Protein AF-J9EV82-F1 (afdb_monomer)

Nearest PDB structures (foldseek):
  8p2m-assembly1_A  TM=9.080E-01  e=3.639E-14  Caenorhabditis elegans
  8p2m-assembly1_I  TM=8.240E-01  e=5.825E-14  Caenorhabditis elegans
  7rtc-assembly1_A  TM=9.498E-01  e=2.303E-09  Drosophila melanogaster
  7m6k-assembly1_A  TM=9.530E-01  e=6.186E-09  Drosophila melanogaster
  7lcy-assembly3_C  TM=9.318E-01  e=4.677E-08  Drosophila melanogaster

Solvent-accessible surface area (backbone atoms only — not comparable to full-atom values): 9364 Å² total; per-residue (Å²): 120,78,61,63,71,64,48,51,58,38,46,66,45,91,50,65,69,54,19,50,54,27,38,52,50,52,28,56,42,38,61,33,81,90,36,24,68,29,36,66,72,67,55,55,64,72,55,37,57,63,52,56,74,74,52,54,40,69,53,56,33,72,80,37,79,88,36,67,78,52,78,57,71,74,58,54,57,69,42,52,63,28,57,72,35,89,44,64,57,22,18,27,53,35,22,31,49,49,18,24,42,29,44,38,24,49,78,65,74,50,55,64,56,40,62,76,71,48,45,56,63,56,31,45,55,37,25,48,40,90,51,63,67,24,12,49,27,17,36,52,18,29,53,56,66,70,45,87,64,57,81,62,72,72,87,55,65,94,74,57,49,71,66,46,52,56,54,58,75,75,108

Mean predicted aligned error: 5.38 Å

Radius of gyration: 16.67 Å; Cα contacts (8 Å, |Δi|>4): 219; chains: 1; bounding box: 42×42×44 Å

InterPro domains:
  IPR011989 Armadillo-like helical [G3DSA:1.25.10.10] (1-145)
  IPR016024 Armadillo-type fold [SSF48371] (7-158)
  IPR039184 Sterile alpha and TIR motif-containing protein 1 [PTHR22998] (2-171)

Sequence (171 aa):
LQVPDWLFLLASQPDDITRYYACLAICMLGSTKEMETAVNKSGTLALVEPFLLAHQAITFAGDHYKHSQGRPKEWLERLLPMLKSKCREARSIAAFHFTMEATIKKDQQKLEVFQEIGAIAALKEIASSPDEVAAKFASEALTVIGEEVPYKLTQQVPCWTIADVQYWVKK

Foldseek 3Di:
DADDPVLLVQCPDPDLVSVLVSLQVLLLQCQDPVRVVNSVVSCSLVSQVVSLVVDDLLCVLVVDVVNLVPDDLVVLLSLLSQCVGPRLSSVLSNLSSLLNRLNSCLVVVNLCSCVVSVVLVSLLVQLQDPSVRSVVSSQSNCVSSVHDRDDHADPPVVPDDPVSVVSVVVD

Structure (mmCIF, N/CA/C/O backbone):
data_AF-J9EV82-F1
#
_entry.id   AF-J9EV82-F1
#
loop_
_atom_site.group_PDB
_atom_site.id
_atom_site.type_symbol
_atom_site.label_atom_id
_atom_site.label_alt_id
_atom_site.label_comp_id
_atom_site.label_asym_id
_atom_site.label_entity_id
_atom_site.label_seq_id
_atom_site.pdbx_PDB_ins_code
_atom_site.Cartn_x
_atom_site.Cartn_y
_atom_site.Cartn_z
_atom_site.occupancy
_atom_site.B_iso_or_equiv
_atom_site.auth_seq_id
_atom_site.auth_comp_id
_atom_site.auth_asym_id
_atom_site.auth_atom_id
_atom_site.pdbx_PDB_model_num
ATOM 1 N N . LEU A 1 1 ? 25.453 -9.306 -0.625 1.00 52.50 1 LEU A N 1
ATOM 2 C CA . LEU A 1 1 ? 24.473 -9.588 -1.698 1.00 52.50 1 LEU A CA 1
ATOM 3 C C . LEU A 1 1 ? 24.281 -8.301 -2.488 1.00 52.50 1 LEU A C 1
ATOM 5 O O . LEU A 1 1 ? 24.168 -7.259 -1.858 1.00 52.50 1 LEU A O 1
ATOM 9 N N . GLN A 1 2 ? 24.350 -8.344 -3.818 1.00 61.12 2 GLN A N 1
ATOM 10 C CA . GLN A 1 2 ? 24.009 -7.209 -4.687 1.00 61.12 2 GLN A CA 1
ATOM 11 C C . GLN A 1 2 ? 22.551 -7.385 -5.117 1.00 61.12 2 GLN A C 1
ATOM 13 O O . GLN A 1 2 ? 22.120 -8.517 -5.344 1.00 61.12 2 GLN A O 1
ATOM 18 N N . VAL A 1 3 ? 21.783 -6.298 -5.197 1.00 65.62 3 VAL A N 1
ATOM 19 C CA . VAL A 1 3 ? 20.471 -6.376 -5.845 1.00 65.62 3 VAL A CA 1
ATOM 20 C C . VAL A 1 3 ? 20.702 -6.600 -7.327 1.00 65.62 3 VAL A C 1
ATOM 22 O O . VAL A 1 3 ? 21.495 -5.867 -7.909 1.00 65.62 3 VAL A O 1
ATOM 25 N N . PRO A 1 4 ? 20.058 -7.597 -7.941 1.00 73.38 4 PRO A N 1
ATOM 26 C CA . PRO A 1 4 ? 20.295 -7.859 -9.345 1.00 73.38 4 PRO A CA 1
ATOM 27 C C . PRO A 1 4 ? 19.944 -6.648 -10.219 1.00 73.38 4 PRO A C 1
ATOM 29 O O . PRO A 1 4 ? 18.821 -6.144 -10.154 1.00 73.38 4 PRO A O 1
ATOM 32 N N . ASP A 1 5 ? 20.872 -6.233 -11.083 1.00 76.12 5 ASP A N 1
ATOM 33 C CA . ASP A 1 5 ? 20.712 -5.069 -11.971 1.00 76.12 5 ASP A CA 1
ATOM 34 C C . ASP A 1 5 ? 19.485 -5.192 -12.900 1.00 76.12 5 ASP A C 1
ATOM 36 O O . ASP A 1 5 ? 18.922 -4.195 -13.355 1.00 76.12 5 ASP A O 1
ATOM 40 N N . TRP A 1 6 ? 18.998 -6.418 -13.133 1.00 78.62 6 TRP A N 1
ATOM 41 C CA . TRP A 1 6 ? 17.793 -6.661 -13.925 1.00 78.62 6 TRP A CA 1
ATOM 42 C C . TRP A 1 6 ? 16.525 -6.056 -13.309 1.00 78.62 6 TRP A C 1
ATOM 44 O O . TRP A 1 6 ? 15.624 -5.688 -14.059 1.00 78.62 6 TRP A O 1
ATOM 54 N N . LEU A 1 7 ? 16.438 -5.895 -11.982 1.00 77.25 7 LEU A N 1
ATOM 55 C CA . LEU A 1 7 ? 15.269 -5.264 -11.352 1.00 77.25 7 LEU A CA 1
ATOM 56 C C . LEU A 1 7 ? 15.146 -3.789 -11.737 1.00 77.25 7 LEU A C 1
ATOM 58 O O . LEU A 1 7 ? 14.039 -3.309 -11.974 1.00 77.25 7 LEU A O 1
ATOM 62 N N . PHE A 1 8 ? 16.276 -3.090 -11.860 1.00 78.38 8 PHE A N 1
ATOM 63 C CA . PHE A 1 8 ? 16.305 -1.710 -12.340 1.00 78.38 8 PHE A CA 1
ATOM 64 C C . PHE A 1 8 ? 15.821 -1.620 -13.794 1.00 78.38 8 PHE A C 1
ATOM 66 O O . PHE A 1 8 ? 14.982 -0.779 -14.127 1.00 78.38 8 PHE A O 1
ATOM 73 N N . LEU A 1 9 ? 16.309 -2.526 -14.651 1.00 81.50 9 LEU A N 1
ATOM 74 C CA . LEU A 1 9 ? 15.907 -2.600 -16.058 1.00 81.50 9 LEU A CA 1
ATOM 75 C C . LEU A 1 9 ? 14.407 -2.873 -16.213 1.00 81.50 9 LEU A C 1
ATOM 77 O O . LEU A 1 9 ? 13.767 -2.240 -17.052 1.00 81.50 9 LEU A O 1
ATOM 81 N N . LEU A 1 10 ? 13.837 -3.771 -15.401 1.00 82.44 10 LEU A N 1
ATOM 82 C CA . LEU A 1 10 ? 12.402 -4.068 -15.424 1.00 82.44 10 LEU A CA 1
ATOM 83 C C . LEU A 1 10 ? 11.549 -2.904 -14.907 1.00 82.44 10 LEU A C 1
ATOM 85 O O . LEU A 1 10 ? 10.528 -2.585 -15.510 1.00 82.44 10 LEU A O 1
ATOM 89 N N . ALA A 1 11 ? 11.977 -2.230 -13.836 1.00 79.62 11 ALA A N 1
ATOM 90 C CA . ALA A 1 11 ? 11.266 -1.070 -13.289 1.00 79.62 11 ALA A CA 1
ATOM 91 C C . ALA A 1 11 ? 11.252 0.144 -14.240 1.00 79.62 11 ALA A C 1
ATOM 93 O O . ALA A 1 11 ? 10.436 1.052 -14.075 1.00 79.62 11 ALA A O 1
ATOM 94 N N . SER A 1 12 ? 12.125 0.133 -15.251 1.00 79.94 12 SER A N 1
ATOM 95 C CA . SER A 1 12 ? 12.262 1.175 -16.273 1.00 79.94 12 SER A CA 1
ATOM 96 C C . SER A 1 12 ? 11.640 0.797 -17.628 1.00 79.94 12 SER A C 1
ATOM 98 O O . SER A 1 12 ? 11.790 1.543 -18.594 1.00 79.94 12 SER A O 1
ATOM 100 N N . GLN A 1 13 ? 10.965 -0.355 -17.735 1.00 86.06 13 GLN A N 1
ATOM 101 C CA . GLN A 1 13 ? 10.236 -0.740 -18.953 1.00 86.06 13 GLN A CA 1
ATOM 102 C C . GLN A 1 13 ? 9.013 0.159 -19.178 1.00 86.06 13 GLN A C 1
ATOM 104 O O . GLN A 1 13 ? 8.509 0.722 -18.216 1.00 86.06 13 GLN A O 1
ATOM 109 N N . PRO A 1 14 ? 8.497 0.286 -20.414 1.00 84.12 14 PRO A N 1
ATOM 110 C CA . PRO A 1 14 ? 7.293 1.076 -20.686 1.00 84.12 14 PRO A CA 1
ATOM 111 C C . PRO A 1 14 ? 5.990 0.397 -20.228 1.00 84.12 14 PRO A C 1
ATOM 113 O O . PRO A 1 14 ? 4.973 1.066 -20.106 1.00 84.12 14 PRO A O 1
ATOM 116 N N . ASP A 1 15 ? 6.002 -0.920 -20.002 1.00 89.31 15 ASP A N 1
ATOM 117 C CA . ASP A 1 15 ? 4.825 -1.692 -19.589 1.00 89.31 15 ASP A CA 1
ATOM 118 C C . ASP A 1 15 ? 4.560 -1.555 -18.082 1.00 89.31 15 ASP A C 1
ATOM 120 O O . ASP A 1 15 ? 5.364 -2.000 -17.257 1.00 89.31 15 ASP A O 1
ATOM 124 N N . ASP A 1 16 ? 3.416 -0.980 -17.711 1.00 90.56 16 ASP A N 1
ATOM 125 C CA . ASP A 1 16 ? 3.106 -0.660 -16.313 1.00 90.56 16 ASP A CA 1
ATOM 126 C C . ASP A 1 16 ? 2.941 -1.891 -15.419 1.00 90.56 16 ASP A C 1
ATOM 128 O O . ASP A 1 16 ? 3.304 -1.841 -14.244 1.00 90.56 16 ASP A O 1
ATOM 132 N N . ILE A 1 17 ? 2.506 -3.031 -15.963 1.00 89.19 17 ILE A N 1
ATOM 133 C CA . ILE A 1 17 ? 2.447 -4.290 -15.209 1.00 89.19 17 ILE A CA 1
ATOM 134 C C . ILE A 1 17 ? 3.844 -4.783 -14.840 1.00 89.19 17 ILE A C 1
ATOM 136 O O . ILE A 1 17 ? 4.093 -5.179 -13.698 1.00 89.19 17 ILE A O 1
ATOM 140 N N . THR A 1 18 ? 4.775 -4.743 -15.788 1.00 90.44 18 THR A N 1
ATOM 141 C CA . THR A 1 18 ? 6.171 -5.113 -15.554 1.00 90.44 18 THR A CA 1
ATOM 142 C C . THR A 1 18 ? 6.803 -4.191 -14.518 1.00 90.44 18 THR A C 1
ATOM 144 O O . THR A 1 18 ? 7.413 -4.673 -13.561 1.00 90.44 18 THR A O 1
ATOM 147 N N . ARG A 1 19 ? 6.596 -2.875 -14.650 1.00 92.81 19 ARG A N 1
ATOM 148 C CA . ARG A 1 19 ? 7.093 -1.883 -13.686 1.00 92.81 19 ARG A CA 1
ATOM 149 C C . ARG A 1 19 ? 6.508 -2.102 -12.299 1.00 92.81 19 ARG A C 1
ATOM 151 O O . ARG A 1 19 ? 7.250 -2.082 -11.320 1.00 92.81 19 ARG A O 1
ATOM 158 N N . TYR A 1 20 ? 5.206 -2.361 -12.218 1.00 93.75 20 TYR A N 1
ATOM 159 C CA . TYR A 1 20 ? 4.505 -2.645 -10.974 1.00 93.75 20 TYR A CA 1
ATOM 160 C C . TYR A 1 20 ? 5.121 -3.840 -10.240 1.00 93.75 20 TYR A C 1
ATOM 162 O O . TYR A 1 20 ? 5.504 -3.728 -9.073 1.00 93.75 20 TYR A O 1
ATOM 170 N N . TYR A 1 21 ? 5.276 -4.978 -10.926 1.00 92.31 21 TYR A N 1
ATOM 171 C CA . TYR A 1 21 ? 5.860 -6.175 -10.318 1.00 92.31 21 TYR A CA 1
ATOM 172 C C . TYR A 1 21 ? 7.344 -6.011 -9.994 1.00 92.31 21 TYR A C 1
ATOM 174 O O . TYR A 1 21 ? 7.799 -6.543 -8.980 1.00 92.31 21 TYR A O 1
ATOM 182 N N . ALA A 1 22 ? 8.089 -5.240 -10.791 1.00 94.06 22 ALA A N 1
ATOM 183 C CA . ALA A 1 22 ? 9.463 -4.881 -10.469 1.00 94.06 22 ALA A CA 1
ATOM 184 C C . ALA A 1 22 ? 9.532 -4.036 -9.187 1.00 94.06 22 ALA A C 1
ATOM 186 O O . ALA A 1 22 ? 10.301 -4.367 -8.287 1.00 94.06 22 ALA A O 1
ATOM 187 N N . CYS A 1 23 ? 8.682 -3.013 -9.052 1.00 95.12 23 CYS A N 1
ATOM 188 C CA . CYS A 1 23 ? 8.598 -2.187 -7.846 1.00 95.12 23 CYS A CA 1
ATOM 189 C C . CYS A 1 23 ? 8.204 -3.023 -6.620 1.00 95.12 23 CYS A C 1
ATOM 191 O O . CYS A 1 23 ? 8.827 -2.907 -5.565 1.00 95.12 23 CYS A O 1
ATOM 193 N N . LEU A 1 24 ? 7.218 -3.917 -6.760 1.00 94.94 24 LEU A N 1
ATOM 194 C CA . LEU A 1 24 ? 6.794 -4.800 -5.673 1.00 94.94 24 LEU A CA 1
ATOM 195 C C . LEU A 1 24 ? 7.940 -5.723 -5.236 1.00 94.94 24 LEU A C 1
ATOM 197 O O . LEU A 1 24 ? 8.192 -5.865 -4.041 1.00 94.94 24 LEU A O 1
ATOM 201 N N . ALA A 1 25 ? 8.674 -6.304 -6.189 1.00 93.88 25 ALA A N 1
ATOM 202 C CA . ALA A 1 25 ? 9.837 -7.141 -5.910 1.00 93.88 25 ALA A CA 1
ATOM 203 C C . ALA A 1 25 ? 10.970 -6.360 -5.224 1.00 93.88 25 ALA A C 1
ATOM 205 O O . ALA A 1 25 ? 11.505 -6.829 -4.218 1.00 93.88 25 ALA A O 1
ATOM 206 N N . ILE A 1 26 ? 11.294 -5.156 -5.710 1.00 93.62 26 ILE A N 1
ATOM 207 C CA . ILE A 1 26 ? 12.279 -4.255 -5.090 1.00 93.62 26 ILE A CA 1
ATOM 208 C C . ILE A 1 26 ? 11.912 -3.995 -3.625 1.00 93.62 26 ILE A C 1
ATOM 210 O O . ILE A 1 26 ? 12.760 -4.129 -2.745 1.00 93.62 26 ILE A O 1
ATOM 214 N N . CYS A 1 27 ? 10.651 -3.675 -3.340 1.00 95.31 27 CYS A N 1
ATOM 215 C CA . CYS A 1 27 ? 10.190 -3.373 -1.988 1.00 95.31 27 CYS A CA 1
ATOM 216 C C . CYS A 1 27 ? 10.087 -4.600 -1.071 1.00 95.31 27 CYS A C 1
ATOM 218 O O . CYS A 1 27 ? 10.351 -4.481 0.129 1.00 95.31 27 CYS A O 1
ATOM 220 N N . MET A 1 28 ? 9.737 -5.776 -1.604 1.00 92.88 28 MET A N 1
ATOM 221 C CA . MET A 1 28 ? 9.795 -7.036 -0.852 1.00 92.88 28 MET A CA 1
ATOM 222 C C . MET A 1 28 ? 11.234 -7.342 -0.420 1.00 92.88 28 MET A C 1
ATOM 224 O O . MET A 1 28 ? 11.484 -7.634 0.752 1.00 92.88 28 MET A O 1
ATOM 228 N N . LEU A 1 29 ? 12.198 -7.196 -1.335 1.00 91.25 29 LEU A N 1
ATOM 229 C CA . LEU A 1 29 ? 13.619 -7.336 -1.015 1.00 91.25 29 LEU A CA 1
ATOM 230 C C . LEU A 1 29 ? 14.078 -6.254 -0.029 1.00 91.25 29 LEU A C 1
ATOM 232 O O . LEU A 1 29 ? 14.770 -6.562 0.934 1.00 91.25 29 LEU A O 1
ATOM 236 N N . GLY A 1 30 ? 13.651 -5.004 -0.219 1.00 89.00 30 GLY A N 1
ATOM 237 C CA . GLY A 1 30 ? 13.987 -3.881 0.664 1.00 89.00 30 GLY A CA 1
ATOM 238 C C . GLY A 1 30 ? 13.428 -4.021 2.082 1.00 89.00 30 GLY A C 1
ATOM 239 O O . GLY A 1 30 ? 13.971 -3.440 3.013 1.00 89.00 30 GLY A O 1
ATOM 240 N N . SER A 1 31 ? 12.381 -4.829 2.262 1.00 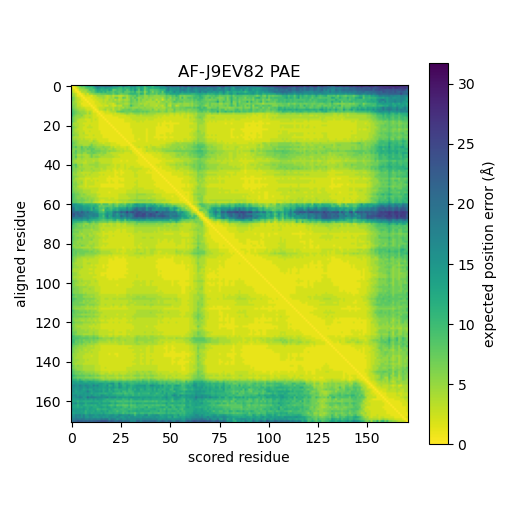88.62 31 SER A N 1
ATOM 241 C CA . SER A 1 31 ? 11.797 -5.145 3.574 1.00 88.62 31 SER A CA 1
ATOM 242 C C . SER A 1 31 ? 12.435 -6.365 4.248 1.00 88.62 31 SER A C 1
ATOM 244 O O . SER A 1 31 ? 12.060 -6.716 5.366 1.00 88.62 31 SER A O 1
ATOM 246 N N . THR A 1 32 ? 13.395 -7.015 3.585 1.00 87.75 32 THR A N 1
ATOM 247 C CA . THR A 1 32 ? 14.131 -8.174 4.100 1.00 87.75 32 THR A CA 1
ATOM 248 C C . THR A 1 32 ? 15.471 -7.706 4.664 1.00 87.75 32 THR A C 1
ATOM 250 O O . THR A 1 32 ? 16.269 -7.113 3.937 1.00 87.75 32 THR A O 1
ATOM 253 N N . LYS A 1 33 ? 15.747 -7.973 5.949 1.00 86.56 33 LYS A N 1
ATOM 254 C CA . LYS A 1 33 ? 16.924 -7.433 6.667 1.00 86.56 33 LYS A CA 1
ATOM 255 C C . LYS A 1 33 ? 18.247 -7.723 5.956 1.00 86.56 33 LYS A C 1
ATOM 257 O O . LYS A 1 33 ? 19.133 -6.876 5.912 1.00 86.56 33 LYS A O 1
ATOM 262 N N . GLU A 1 34 ? 18.374 -8.911 5.379 1.00 88.25 34 GLU A N 1
ATOM 263 C CA . GLU A 1 34 ? 19.577 -9.380 4.692 1.00 88.25 34 GLU A CA 1
ATOM 264 C C . GLU A 1 34 ? 19.843 -8.615 3.383 1.00 88.25 34 GLU A C 1
ATOM 266 O O . GLU A 1 34 ? 20.986 -8.528 2.929 1.00 88.25 34 GLU A O 1
ATOM 271 N N . MET A 1 35 ? 18.793 -8.053 2.779 1.00 86.81 35 MET A N 1
ATOM 272 C CA . MET A 1 35 ? 18.818 -7.409 1.462 1.00 86.81 35 MET A CA 1
ATOM 273 C C . MET A 1 35 ? 18.635 -5.887 1.535 1.00 86.81 35 MET A C 1
ATOM 275 O O . MET A 1 35 ? 19.036 -5.192 0.603 1.00 86.81 35 MET A O 1
ATOM 279 N N . GLU A 1 36 ? 18.113 -5.357 2.645 1.00 87.12 36 GLU A N 1
ATOM 280 C CA . GLU A 1 36 ? 17.800 -3.936 2.861 1.00 87.12 36 GLU A CA 1
ATOM 281 C C . GLU A 1 36 ? 18.963 -3.013 2.462 1.00 87.12 36 GLU A C 1
ATOM 283 O O . GLU A 1 36 ? 18.802 -2.097 1.656 1.00 87.12 36 GLU A O 1
ATOM 288 N N . THR A 1 37 ? 20.177 -3.298 2.945 1.00 88.31 37 THR A N 1
ATOM 289 C CA . THR A 1 37 ? 21.361 -2.472 2.638 1.00 88.31 37 THR A CA 1
ATOM 290 C C . THR A 1 37 ? 21.714 -2.488 1.149 1.00 88.31 37 THR A C 1
ATOM 292 O O . THR A 1 37 ? 22.137 -1.471 0.600 1.00 88.31 37 THR A O 1
ATOM 295 N N . ALA A 1 38 ? 21.567 -3.636 0.488 1.00 88.44 38 ALA A N 1
ATOM 296 C CA . ALA A 1 38 ? 21.881 -3.776 -0.929 1.00 88.44 38 ALA A CA 1
ATOM 297 C C . ALA A 1 38 ? 20.872 -3.015 -1.797 1.00 88.44 38 ALA A C 1
ATOM 299 O O . ALA A 1 38 ? 21.264 -2.321 -2.733 1.00 88.44 38 ALA A O 1
ATOM 300 N N . VAL A 1 39 ? 19.586 -3.106 -1.447 1.00 90.38 39 VAL A N 1
ATOM 301 C CA . VAL A 1 39 ? 18.492 -2.396 -2.122 1.00 90.38 39 VAL A CA 1
ATOM 302 C C . VAL A 1 39 ? 18.660 -0.892 -1.977 1.00 90.38 39 VAL A C 1
ATOM 304 O O . VAL A 1 39 ? 18.665 -0.191 -2.988 1.00 90.38 39 VAL A O 1
ATOM 307 N N . ASN A 1 40 ? 18.937 -0.406 -0.767 1.00 87.81 40 ASN A N 1
ATOM 308 C CA . ASN A 1 40 ? 19.192 1.014 -0.529 1.00 87.81 40 ASN A CA 1
ATOM 309 C C . ASN A 1 40 ? 20.366 1.545 -1.369 1.00 87.81 40 ASN A C 1
ATOM 311 O O . ASN A 1 40 ? 20.277 2.628 -1.939 1.00 87.81 40 ASN A O 1
ATOM 315 N N . LYS A 1 41 ? 21.451 0.769 -1.504 1.00 89.44 41 LYS A N 1
ATOM 316 C CA . LYS A 1 41 ? 22.622 1.161 -2.310 1.00 89.44 41 LYS A CA 1
ATOM 317 C C . LYS A 1 41 ? 22.379 1.134 -3.819 1.00 89.44 41 LYS A C 1
ATOM 319 O O . LYS A 1 41 ? 23.073 1.838 -4.541 1.00 89.44 41 LYS A O 1
ATOM 324 N N . SER A 1 42 ? 21.432 0.328 -4.295 1.00 88.81 42 SER A N 1
ATOM 325 C CA . SER A 1 42 ? 21.153 0.184 -5.731 1.00 88.81 42 SER A CA 1
ATOM 326 C C . SER A 1 42 ? 20.394 1.370 -6.340 1.00 88.81 42 SER A C 1
ATOM 328 O O . SER A 1 42 ? 20.349 1.505 -7.558 1.00 88.81 42 SER A O 1
ATOM 330 N N . GLY A 1 43 ? 19.767 2.215 -5.513 1.00 88.38 43 GLY A N 1
ATOM 331 C CA . GLY A 1 43 ? 18.951 3.343 -5.974 1.00 88.38 43 GLY A CA 1
ATOM 332 C C . GLY A 1 43 ? 17.594 2.954 -6.577 1.00 88.38 43 GLY A C 1
ATOM 333 O O . GLY A 1 43 ? 16.816 3.835 -6.928 1.00 88.38 43 GLY A O 1
ATOM 334 N N . THR A 1 44 ? 17.255 1.661 -6.655 1.00 91.50 44 THR A N 1
ATOM 335 C CA . THR A 1 44 ? 16.011 1.186 -7.288 1.00 91.50 44 THR A CA 1
ATOM 336 C C . THR A 1 44 ? 14.743 1.636 -6.561 1.00 91.50 44 THR A C 1
ATOM 338 O O . THR A 1 44 ? 13.693 1.749 -7.187 1.00 91.50 44 THR A O 1
ATOM 341 N N . LEU A 1 45 ? 14.817 1.917 -5.254 1.00 93.31 45 LEU A N 1
ATOM 342 C CA . LEU A 1 45 ? 13.678 2.421 -4.472 1.00 93.31 45 LEU A CA 1
ATOM 343 C C . LEU A 1 45 ? 13.171 3.777 -4.981 1.00 93.31 45 LEU A C 1
ATOM 345 O O . LEU A 1 45 ? 11.969 4.026 -4.945 1.00 93.31 45 LEU A O 1
ATOM 349 N N . ALA A 1 46 ? 14.052 4.606 -5.550 1.00 92.81 46 ALA A N 1
ATOM 350 C CA . ALA A 1 46 ? 13.683 5.912 -6.096 1.00 92.81 46 ALA A CA 1
ATOM 351 C C . ALA A 1 46 ? 12.701 5.824 -7.282 1.00 92.81 46 ALA A C 1
ATOM 353 O O . ALA A 1 46 ? 12.090 6.824 -7.647 1.00 92.81 46 ALA A O 1
ATOM 354 N N . LEU A 1 47 ? 12.529 4.639 -7.879 1.00 93.19 47 LEU A N 1
ATOM 355 C CA . LEU A 1 47 ? 11.585 4.401 -8.973 1.00 93.19 47 LEU A CA 1
ATOM 356 C C . LEU A 1 47 ? 10.151 4.141 -8.482 1.00 93.19 47 LEU A C 1
ATOM 358 O O . LEU A 1 47 ? 9.205 4.289 -9.254 1.00 93.19 47 LEU A O 1
ATOM 362 N N . VAL A 1 48 ? 9.980 3.762 -7.210 1.00 95.75 48 VAL A N 1
ATOM 363 C CA . VAL A 1 48 ? 8.702 3.265 -6.682 1.00 95.75 48 VAL A CA 1
ATOM 364 C C . VAL A 1 48 ? 7.695 4.394 -6.506 1.00 95.75 48 VAL A C 1
ATOM 366 O O . VAL A 1 48 ? 6.584 4.312 -7.018 1.00 95.75 48 VAL A O 1
ATOM 369 N N . GLU A 1 49 ? 8.057 5.467 -5.807 1.00 95.62 49 GLU A N 1
ATOM 370 C CA . GLU A 1 49 ? 7.119 6.565 -5.549 1.00 95.62 49 GLU A CA 1
ATOM 371 C C . GLU A 1 49 ? 6.641 7.272 -6.830 1.00 95.62 49 GLU A C 1
ATOM 373 O O . GLU A 1 49 ? 5.427 7.426 -6.975 1.00 95.62 49 GLU A O 1
ATOM 378 N N . PRO A 1 50 ? 7.509 7.628 -7.802 1.00 95.56 50 PRO A N 1
ATOM 379 C CA . PRO A 1 50 ? 7.050 8.181 -9.075 1.00 95.56 50 PRO A CA 1
ATOM 380 C C . PRO A 1 50 ? 6.078 7.256 -9.811 1.00 95.56 50 PRO A C 1
ATOM 382 O O . PRO A 1 50 ? 5.102 7.730 -10.388 1.00 95.56 50 PRO A O 1
ATOM 385 N N . PHE A 1 51 ? 6.311 5.937 -9.765 1.00 95.38 51 PHE A N 1
ATOM 386 C CA . PHE A 1 51 ? 5.371 4.965 -10.316 1.00 95.38 51 PHE A CA 1
ATOM 387 C C . PHE A 1 51 ? 4.018 5.044 -9.599 1.00 95.38 51 PHE A C 1
ATOM 389 O O . PHE A 1 51 ? 2.993 5.192 -10.256 1.00 95.38 51 PHE A O 1
ATOM 396 N N . LEU A 1 52 ? 3.997 5.003 -8.265 1.00 96.44 52 LEU A N 1
ATOM 397 C CA . LEU A 1 52 ? 2.752 5.034 -7.492 1.00 96.44 52 LEU A CA 1
ATOM 398 C C . LEU A 1 52 ? 1.955 6.327 -7.701 1.00 96.44 52 LEU A C 1
ATOM 400 O O . LEU A 1 52 ? 0.735 6.282 -7.799 1.00 96.44 52 LEU A O 1
ATOM 404 N N . LEU A 1 53 ? 2.629 7.476 -7.784 1.00 95.75 53 LEU A N 1
ATOM 405 C CA . LEU A 1 53 ? 1.976 8.772 -7.985 1.00 95.75 53 LEU A CA 1
ATOM 406 C C . LEU A 1 53 ? 1.395 8.943 -9.394 1.00 95.75 53 LEU A C 1
ATOM 408 O O . LEU A 1 53 ? 0.453 9.713 -9.571 1.00 95.75 53 LEU A O 1
ATOM 412 N N . ALA A 1 54 ? 1.929 8.224 -10.382 1.00 95.19 54 ALA A N 1
ATOM 413 C CA . ALA A 1 54 ? 1.435 8.248 -11.756 1.00 95.19 54 ALA A CA 1
ATOM 414 C C . ALA A 1 54 ? 0.190 7.368 -11.983 1.00 95.19 54 ALA A C 1
ATOM 416 O O . ALA A 1 54 ? -0.429 7.473 -13.039 1.00 95.19 54 ALA A O 1
ATOM 417 N N . HIS A 1 55 ? -0.192 6.522 -11.018 1.00 94.62 55 HIS A N 1
ATOM 418 C CA . HIS A 1 55 ? -1.257 5.530 -11.185 1.00 94.62 55 HIS A CA 1
ATOM 419 C C . HIS A 1 55 ? -2.323 5.618 -10.089 1.00 94.62 55 HIS A C 1
ATOM 421 O O . HIS A 1 55 ? -2.061 5.988 -8.946 1.00 94.62 55 HIS A O 1
ATOM 427 N N . GLN A 1 56 ? -3.548 5.222 -10.432 1.00 93.06 56 GLN A N 1
ATOM 428 C CA . GLN A 1 56 ? -4.656 5.111 -9.486 1.00 93.06 56 GLN A CA 1
ATOM 429 C C . GLN A 1 56 ? -4.881 3.641 -9.136 1.00 93.06 56 GLN A C 1
ATOM 431 O O . GLN A 1 56 ? -5.268 2.854 -9.995 1.00 93.06 56 GLN A O 1
ATOM 436 N N . ALA A 1 57 ? -4.673 3.263 -7.873 1.00 93.19 57 ALA A N 1
ATOM 437 C CA . ALA A 1 57 ? -4.763 1.866 -7.437 1.00 93.19 57 ALA A CA 1
ATOM 438 C C . ALA A 1 57 ? -6.138 1.233 -7.709 1.00 93.19 57 ALA A C 1
ATOM 440 O O . ALA A 1 57 ? -6.228 0.054 -8.048 1.00 93.19 57 ALA A O 1
ATOM 441 N N . ILE A 1 58 ? -7.204 2.033 -7.591 1.00 91.62 58 ILE A N 1
ATOM 442 C CA . ILE A 1 58 ? -8.590 1.595 -7.790 1.00 91.62 58 ILE A CA 1
ATOM 443 C C . ILE A 1 58 ? -8.840 1.168 -9.244 1.00 91.62 58 ILE A C 1
ATOM 445 O O . ILE A 1 58 ? -9.511 0.164 -9.463 1.00 91.62 58 ILE A O 1
ATOM 449 N N . THR A 1 59 ? -8.296 1.884 -10.232 1.00 89.94 59 THR A N 1
ATOM 450 C CA . THR A 1 59 ? -8.511 1.568 -11.657 1.00 89.94 59 THR A CA 1
ATOM 451 C C . THR A 1 59 ? -7.452 0.623 -12.218 1.00 89.94 59 THR A C 1
ATOM 453 O O . THR A 1 59 ? -7.743 -0.131 -13.142 1.00 89.94 59 THR A O 1
ATOM 456 N N . PHE A 1 60 ? -6.262 0.577 -11.607 1.00 88.44 60 PHE A N 1
ATOM 457 C CA . PHE A 1 60 ? -5.120 -0.211 -12.082 1.00 88.44 60 PHE A CA 1
ATOM 458 C C . PHE A 1 60 ? -5.437 -1.706 -12.279 1.00 88.44 60 PHE A C 1
ATOM 460 O O . PHE A 1 60 ? -4.931 -2.337 -13.204 1.00 88.44 60 PHE A O 1
ATOM 467 N N . ALA A 1 61 ? -6.307 -2.284 -11.440 1.00 73.25 61 ALA A N 1
ATOM 468 C CA . ALA A 1 61 ? -6.766 -3.668 -11.598 1.00 73.25 61 ALA A CA 1
ATOM 469 C C . ALA A 1 61 ? -7.635 -3.891 -12.848 1.00 73.25 61 ALA A C 1
ATOM 471 O O . ALA A 1 61 ? -7.573 -4.958 -13.459 1.00 73.25 61 ALA A O 1
ATOM 472 N N . GLY A 1 62 ? -8.477 -2.913 -13.190 1.00 68.69 62 GLY A N 1
ATOM 473 C CA . GLY A 1 62 ? -9.417 -2.993 -14.308 1.00 68.69 62 GLY A CA 1
ATOM 474 C C . GLY A 1 62 ? -8.731 -2.836 -15.662 1.00 68.69 62 GLY A C 1
ATOM 475 O O . GLY A 1 62 ? -9.112 -3.502 -16.623 1.00 68.69 62 GLY A O 1
ATOM 476 N N . ASP A 1 63 ? -7.665 -2.036 -15.712 1.00 69.94 63 ASP A N 1
ATOM 477 C CA . ASP A 1 63 ? -6.915 -1.741 -16.939 1.00 69.94 63 ASP A CA 1
ATOM 478 C C . ASP A 1 63 ? -6.110 -2.952 -17.460 1.00 69.94 63 ASP A C 1
ATOM 480 O O . ASP A 1 63 ? -5.666 -2.983 -18.611 1.00 69.94 63 ASP A O 1
ATOM 484 N N . HIS A 1 64 ? -5.964 -4.007 -16.649 1.00 66.50 64 HIS A N 1
ATOM 485 C CA . HIS A 1 64 ? -5.150 -5.172 -16.976 1.00 66.50 64 HIS A CA 1
ATOM 486 C C . HIS A 1 64 ? -5.849 -6.492 -16.605 1.00 66.50 64 HIS A C 1
ATOM 488 O O . HIS A 1 64 ? -5.878 -6.902 -15.447 1.00 66.50 64 HIS A O 1
ATOM 494 N N . TYR A 1 65 ? -6.334 -7.234 -17.614 1.00 53.41 65 TYR A N 1
ATOM 495 C CA . TYR A 1 65 ? -7.148 -8.462 -17.461 1.00 53.41 65 TYR A CA 1
ATOM 496 C C . TYR A 1 65 ? -6.601 -9.497 -16.449 1.00 53.41 65 TYR A C 1
ATOM 498 O O . TYR A 1 65 ? -7.377 -10.208 -15.805 1.00 53.41 65 TYR A O 1
ATOM 506 N N . LYS A 1 66 ? -5.271 -9.562 -16.270 1.00 58.41 66 LYS A N 1
ATOM 507 C CA . LYS A 1 66 ? -4.578 -10.473 -15.340 1.00 58.41 66 LYS A CA 1
ATOM 508 C C . LYS A 1 66 ? -4.868 -10.190 -13.856 1.00 58.41 66 LYS A C 1
ATOM 510 O O . LYS A 1 66 ? -4.614 -11.065 -13.032 1.00 58.41 66 LYS A O 1
ATOM 515 N N . HIS A 1 67 ? -5.406 -9.018 -13.518 1.00 59.59 67 HIS A N 1
ATOM 516 C CA . HIS A 1 67 ? -5.758 -8.626 -12.149 1.00 59.59 67 HIS A CA 1
ATOM 517 C C . HIS A 1 67 ? -7.226 -8.878 -11.790 1.00 59.59 67 HIS A C 1
ATOM 519 O O . HIS A 1 67 ? -7.551 -8.900 -10.610 1.00 59.59 67 HIS A O 1
ATOM 525 N N . SER A 1 68 ? -8.093 -9.187 -12.760 1.00 61.34 68 SER A N 1
ATOM 526 C CA . SER A 1 68 ? -9.524 -9.465 -12.516 1.00 61.34 68 SER A CA 1
ATOM 527 C C . SER A 1 68 ? -9.787 -10.609 -11.520 1.00 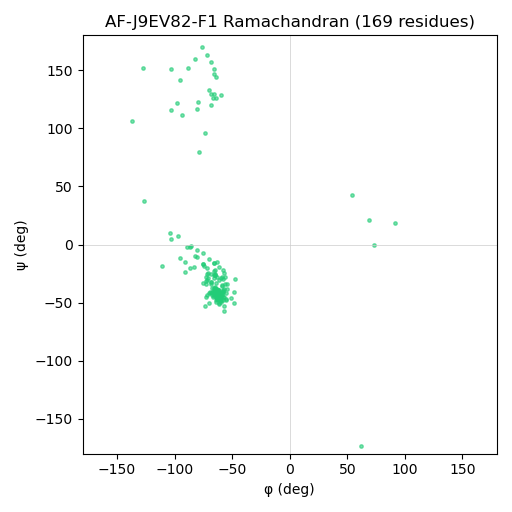61.34 68 SER A C 1
ATOM 529 O O . SER A 1 68 ? -10.829 -10.656 -10.868 1.00 61.34 68 SER A O 1
ATOM 531 N N . GLN A 1 69 ? -8.835 -11.534 -11.374 1.00 73.19 69 GLN A N 1
ATOM 532 C CA . GLN A 1 69 ? -8.933 -12.659 -10.441 1.00 73.19 69 GLN A CA 1
ATOM 533 C C . GLN A 1 69 ? -8.448 -12.301 -9.024 1.00 73.19 69 GLN A C 1
ATOM 535 O O . GLN A 1 69 ? -8.843 -12.947 -8.051 1.00 73.19 69 GLN A O 1
ATOM 540 N N . GLY A 1 70 ? -7.643 -11.243 -8.885 1.00 81.75 70 GLY A N 1
ATOM 541 C CA . GLY A 1 70 ? -6.963 -10.873 -7.646 1.00 81.75 70 GLY A CA 1
ATOM 542 C C . GLY A 1 70 ? -5.987 -11.939 -7.154 1.00 81.75 70 GLY A C 1
ATOM 543 O O . GLY A 1 70 ? -5.703 -12.935 -7.828 1.00 81.75 70 GLY A O 1
ATOM 544 N N . ARG A 1 71 ? -5.447 -11.725 -5.958 1.00 90.25 71 ARG A N 1
ATOM 545 C CA . ARG A 1 71 ? -4.494 -12.633 -5.317 1.00 90.25 71 ARG A CA 1
ATOM 546 C C . ARG A 1 71 ? -5.158 -13.466 -4.215 1.00 90.25 71 ARG A C 1
ATOM 548 O O . ARG A 1 71 ? -6.162 -13.039 -3.639 1.00 90.25 71 ARG A O 1
ATOM 555 N N . PRO A 1 72 ? -4.653 -14.690 -3.961 1.00 91.88 72 PRO A N 1
ATOM 556 C CA . PRO A 1 72 ? -5.180 -15.542 -2.901 1.00 91.88 72 PRO A CA 1
ATOM 557 C C . PRO A 1 72 ? -4.791 -15.001 -1.518 1.00 91.88 72 PRO A C 1
ATOM 559 O O . 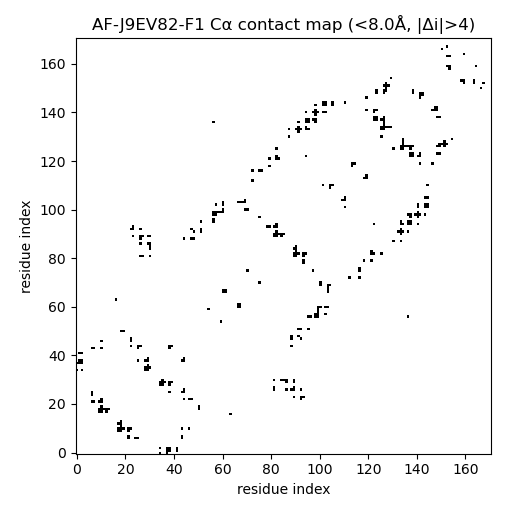PRO A 1 72 ? -3.864 -14.198 -1.392 1.00 91.88 72 PRO A O 1
ATOM 562 N N . LYS A 1 73 ? -5.483 -15.467 -0.476 1.00 94.25 73 LYS A N 1
ATOM 563 C CA . LYS A 1 73 ? -5.301 -15.025 0.915 1.00 94.25 73 LYS A CA 1
ATOM 564 C C . LYS A 1 73 ? -3.839 -15.079 1.365 1.00 94.25 73 LYS A C 1
ATOM 566 O O . LYS A 1 73 ? -3.313 -14.097 1.879 1.00 94.25 73 LYS A O 1
ATOM 571 N N . GLU A 1 74 ? -3.155 -16.180 1.074 1.00 94.75 74 GLU A N 1
ATOM 572 C CA . GLU A 1 74 ? -1.769 -16.435 1.485 1.00 94.75 74 GLU A CA 1
ATOM 573 C C . GLU A 1 74 ? -0.790 -15.451 0.830 1.00 94.75 74 GLU A C 1
ATOM 575 O O . GLU A 1 74 ? 0.292 -15.179 1.352 1.00 94.75 74 GLU A O 1
ATOM 580 N N . TRP A 1 75 ? -1.145 -14.913 -0.340 1.00 92.69 75 TRP A N 1
ATOM 581 C CA . TRP A 1 75 ? -0.360 -13.869 -0.988 1.00 92.69 75 TRP A CA 1
ATOM 582 C C . TRP A 1 75 ? -0.498 -12.536 -0.252 1.00 92.69 75 TRP A C 1
ATOM 584 O O . TRP A 1 75 ? 0.504 -11.864 -0.018 1.00 92.69 75 TRP A O 1
ATOM 594 N N . LEU A 1 76 ? -1.720 -12.173 0.148 1.00 95.38 76 LEU A N 1
ATOM 595 C CA . LEU A 1 76 ? -1.981 -10.943 0.897 1.00 95.38 76 LEU A CA 1
ATOM 596 C C . LEU A 1 76 ? -1.313 -10.982 2.275 1.00 95.38 76 LEU A C 1
ATOM 598 O O . LEU A 1 76 ? -0.686 -10.005 2.680 1.00 95.38 76 LEU A O 1
ATOM 602 N N . GLU A 1 77 ? -1.356 -12.128 2.957 1.00 95.56 77 GLU A N 1
ATOM 603 C CA . GLU A 1 77 ? -0.682 -12.332 4.246 1.00 95.56 77 GLU A CA 1
ATOM 604 C C . GLU A 1 77 ? 0.828 -12.077 4.163 1.00 95.56 77 GLU A C 1
ATOM 606 O O . GLU A 1 77 ? 1.401 -11.439 5.045 1.00 95.56 77 GLU A O 1
ATOM 611 N N . ARG A 1 78 ? 1.479 -12.498 3.070 1.00 93.69 78 ARG A N 1
ATOM 612 C CA . ARG A 1 78 ? 2.916 -12.254 2.847 1.00 93.69 78 ARG A CA 1
ATOM 613 C C . ARG A 1 78 ? 3.264 -10.779 2.665 1.00 93.69 78 ARG A C 1
ATOM 615 O O . ARG A 1 78 ? 4.412 -10.408 2.894 1.00 93.69 78 ARG A O 1
ATOM 622 N N . LEU A 1 79 ? 2.303 -9.946 2.269 1.00 94.69 79 LEU A N 1
ATOM 623 C CA . LEU A 1 79 ? 2.498 -8.506 2.094 1.00 94.69 79 LEU A CA 1
ATOM 624 C C . LEU A 1 79 ? 2.180 -7.701 3.359 1.00 94.69 79 LEU A C 1
ATOM 626 O O . LEU A 1 79 ? 2.620 -6.557 3.469 1.00 94.69 79 LEU A O 1
ATOM 630 N N . LEU A 1 80 ? 1.493 -8.278 4.351 1.00 95.44 80 LEU A N 1
ATOM 631 C CA . LEU A 1 80 ? 1.209 -7.593 5.618 1.00 95.44 80 LEU A CA 1
ATOM 632 C C . LEU A 1 80 ? 2.466 -7.074 6.337 1.00 95.44 80 LEU A C 1
ATOM 634 O O . LEU A 1 80 ? 2.433 -5.939 6.814 1.00 95.44 80 LEU A O 1
ATOM 638 N N . PRO A 1 81 ? 3.598 -7.805 6.402 1.00 94.94 81 PRO A N 1
ATOM 639 C CA . PRO A 1 81 ? 4.816 -7.268 7.005 1.00 94.94 81 PRO A CA 1
ATOM 640 C C . PRO A 1 81 ? 5.333 -6.001 6.311 1.00 94.94 81 PRO A C 1
ATOM 642 O O . PRO A 1 81 ? 5.931 -5.152 6.970 1.00 94.94 81 PRO A O 1
ATOM 645 N N . MET A 1 82 ? 5.074 -5.827 5.007 1.00 95.62 82 MET A N 1
ATOM 646 C CA . MET A 1 82 ? 5.504 -4.633 4.272 1.00 95.62 82 MET A CA 1
ATOM 647 C C . MET A 1 82 ? 4.758 -3.374 4.714 1.00 95.62 82 MET A C 1
ATOM 649 O O . MET A 1 82 ? 5.368 -2.310 4.763 1.00 95.62 82 MET A O 1
ATOM 653 N N . LEU A 1 83 ? 3.488 -3.494 5.117 1.00 95.62 83 LEU A N 1
ATOM 654 C CA . LEU A 1 83 ? 2.712 -2.394 5.706 1.00 95.62 83 LEU A CA 1
ATOM 655 C C . LEU A 1 83 ? 3.380 -1.839 6.982 1.00 95.62 83 LEU A C 1
ATOM 657 O O . LEU A 1 83 ? 3.280 -0.653 7.282 1.00 95.62 83 LEU A O 1
ATOM 661 N N . LYS A 1 84 ? 4.139 -2.673 7.699 1.00 91.88 84 LYS A N 1
ATOM 662 C CA . LYS A 1 84 ? 4.868 -2.299 8.923 1.00 91.88 84 LYS A CA 1
ATOM 663 C C . LYS A 1 84 ? 6.375 -2.128 8.704 1.00 91.88 84 LYS A C 1
ATOM 665 O O . LYS A 1 84 ? 7.134 -2.008 9.666 1.00 91.88 84 LYS A O 1
ATOM 670 N N . SER A 1 85 ? 6.828 -2.132 7.449 1.00 91.88 85 SER A N 1
ATOM 671 C CA . SER A 1 85 ? 8.243 -1.993 7.104 1.00 91.88 85 SER A CA 1
ATOM 672 C C . SER A 1 85 ? 8.777 -0.612 7.484 1.00 91.88 85 SER A C 1
ATOM 674 O O . SER A 1 85 ? 8.048 0.381 7.465 1.00 91.88 85 SER A O 1
ATOM 676 N N . LYS A 1 86 ? 10.077 -0.520 7.786 1.00 89.69 86 LYS A N 1
ATOM 677 C CA . LYS A 1 86 ? 10.762 0.775 7.941 1.00 89.69 86 LYS A CA 1
ATOM 678 C C . LYS A 1 86 ? 10.930 1.488 6.597 1.00 89.69 86 LYS A C 1
ATOM 680 O O . LYS A 1 86 ? 10.901 2.717 6.565 1.00 89.69 86 LYS A O 1
ATOM 685 N N . CYS A 1 87 ? 11.036 0.725 5.507 1.00 92.00 87 CYS A N 1
ATOM 686 C CA . CYS A 1 87 ? 11.117 1.238 4.144 1.00 92.00 87 CYS A CA 1
ATOM 687 C C . CYS A 1 87 ? 9.783 1.882 3.740 1.00 92.00 87 CYS A C 1
ATOM 689 O O . CYS A 1 87 ? 8.731 1.237 3.740 1.00 92.00 87 CYS A O 1
ATOM 691 N N . ARG A 1 88 ? 9.835 3.174 3.409 1.00 95.00 88 ARG A N 1
ATOM 692 C CA . ARG A 1 88 ? 8.662 3.990 3.078 1.00 95.00 88 ARG A CA 1
ATOM 693 C C . ARG A 1 88 ? 7.987 3.518 1.792 1.00 95.00 88 ARG A C 1
ATOM 695 O O . ARG A 1 88 ? 6.766 3.383 1.727 1.00 95.00 88 ARG A O 1
ATOM 702 N N . GLU A 1 89 ? 8.795 3.209 0.790 1.00 96.69 89 GLU A N 1
ATOM 703 C CA . GLU A 1 89 ? 8.376 2.707 -0.513 1.00 96.69 89 GLU A CA 1
ATOM 704 C C . GLU A 1 89 ? 7.658 1.365 -0.366 1.00 96.69 89 GLU A C 1
ATOM 706 O O . GLU A 1 89 ? 6.633 1.141 -1.005 1.00 96.69 89 GLU A O 1
ATOM 711 N N . ALA A 1 90 ? 8.139 0.504 0.539 1.00 96.62 90 ALA A N 1
ATOM 712 C CA . ALA A 1 90 ? 7.511 -0.778 0.822 1.00 96.62 90 ALA A CA 1
ATOM 713 C C . ALA A 1 90 ? 6.124 -0.636 1.449 1.00 96.62 90 ALA A C 1
ATOM 715 O O . ALA A 1 90 ? 5.193 -1.309 1.004 1.00 96.62 90 ALA A O 1
ATOM 716 N N . ARG A 1 91 ? 5.959 0.269 2.422 1.00 97.19 91 ARG A N 1
ATOM 717 C CA . ARG A 1 91 ? 4.630 0.575 2.972 1.00 97.19 91 ARG A CA 1
ATOM 718 C C . ARG A 1 91 ? 3.702 1.126 1.895 1.00 97.19 91 ARG A C 1
ATOM 720 O O . ARG A 1 91 ? 2.559 0.691 1.794 1.00 97.19 91 ARG A O 1
ATOM 727 N N . SER A 1 92 ? 4.212 2.039 1.070 1.00 97.81 92 SER A N 1
ATOM 728 C CA . SER A 1 92 ? 3.444 2.712 0.020 1.00 97.81 92 SER A CA 1
ATOM 729 C C . SER A 1 92 ? 2.946 1.743 -1.055 1.00 97.81 92 SER A C 1
ATOM 731 O O . SER A 1 92 ? 1.758 1.747 -1.373 1.00 97.81 92 SER A O 1
ATOM 733 N N . ILE A 1 93 ? 3.810 0.865 -1.580 1.00 97.62 93 ILE A N 1
ATOM 734 C CA . ILE A 1 93 ? 3.401 -0.111 -2.602 1.00 97.62 93 ILE A CA 1
ATOM 735 C C . ILE A 1 93 ? 2.532 -1.232 -2.032 1.00 97.62 93 ILE A C 1
ATOM 737 O O . ILE A 1 93 ? 1.652 -1.737 -2.728 1.00 97.62 93 ILE A O 1
ATOM 741 N N . ALA A 1 94 ? 2.743 -1.614 -0.768 1.00 97.81 94 ALA A N 1
ATOM 742 C CA . ALA A 1 94 ? 1.863 -2.557 -0.097 1.00 97.81 94 ALA A CA 1
ATOM 743 C C . ALA A 1 94 ? 0.463 -1.954 0.047 1.00 97.81 94 ALA A C 1
ATOM 745 O O . ALA A 1 94 ? -0.502 -2.587 -0.369 1.00 97.81 94 ALA A O 1
ATOM 746 N N . ALA A 1 95 ? 0.347 -0.716 0.540 1.00 98.12 95 ALA A N 1
ATOM 747 C CA . ALA A 1 95 ? -0.933 -0.019 0.639 1.00 98.12 95 ALA A CA 1
ATOM 748 C C . ALA A 1 95 ? -1.621 0.091 -0.733 1.00 98.12 95 ALA A C 1
ATOM 750 O O . ALA A 1 95 ? -2.783 -0.282 -0.843 1.00 98.12 95 ALA A O 1
ATOM 751 N N . PHE A 1 96 ? -0.887 0.469 -1.789 1.00 97.81 96 PHE A N 1
ATOM 752 C CA . PHE A 1 96 ? -1.391 0.467 -3.170 1.00 97.81 96 PHE A CA 1
ATOM 753 C C . PHE A 1 96 ? -1.930 -0.909 -3.596 1.00 97.81 96 PHE A C 1
ATOM 755 O O . PHE A 1 96 ? -3.025 -1.006 -4.148 1.00 97.81 96 PHE A O 1
ATOM 762 N N . HIS A 1 97 ? -1.187 -1.993 -3.329 1.00 97.19 97 HIS A N 1
ATOM 763 C CA . HIS A 1 9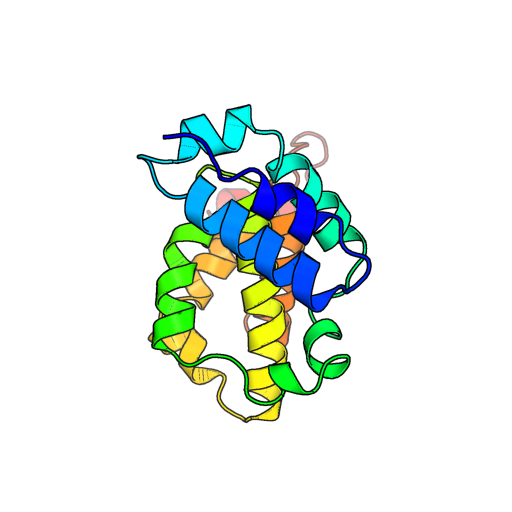7 ? -1.633 -3.354 -3.646 1.00 97.19 97 HIS A CA 1
ATOM 764 C C . HIS A 1 97 ? -2.903 -3.732 -2.876 1.00 97.19 97 HIS A C 1
ATOM 766 O O . HIS A 1 97 ? -3.811 -4.316 -3.459 1.00 97.19 97 HIS A O 1
ATOM 772 N N . PHE A 1 98 ? -2.996 -3.374 -1.593 1.00 97.81 98 PHE A N 1
ATOM 773 C CA . PHE A 1 98 ? -4.192 -3.619 -0.788 1.00 97.81 98 PHE A CA 1
ATOM 774 C C . PHE A 1 98 ? -5.403 -2.826 -1.292 1.00 97.81 98 PHE A C 1
ATOM 776 O O . PHE A 1 98 ? -6.496 -3.381 -1.314 1.00 97.81 98 PHE A O 1
ATOM 783 N N . THR A 1 99 ? -5.232 -1.587 -1.763 1.00 97.31 99 THR A N 1
ATOM 784 C CA . THR A 1 99 ? -6.311 -0.827 -2.419 1.00 97.31 99 THR A CA 1
ATOM 785 C C . THR A 1 99 ? -6.782 -1.522 -3.694 1.00 97.31 99 THR A C 1
ATOM 787 O O . THR A 1 99 ? -7.979 -1.711 -3.889 1.00 97.31 99 THR A O 1
ATOM 790 N N . MET A 1 100 ? -5.842 -1.951 -4.540 1.00 95.44 100 MET A N 1
ATOM 791 C CA . MET A 1 100 ? -6.137 -2.668 -5.781 1.00 95.44 100 MET A CA 1
ATOM 792 C C . MET A 1 100 ? -6.907 -3.973 -5.509 1.00 95.44 100 MET A C 1
ATOM 794 O O . MET A 1 100 ? -7.937 -4.238 -6.127 1.00 95.44 100 MET A O 1
ATOM 798 N N . GLU A 1 101 ? -6.442 -4.778 -4.552 1.00 95.56 101 GLU A N 1
ATOM 799 C CA . GLU A 1 101 ? -7.094 -6.033 -4.165 1.00 95.56 101 GLU A CA 1
ATOM 800 C C . GLU A 1 101 ? -8.439 -5.804 -3.479 1.00 95.56 101 GLU A C 1
ATOM 802 O O . GLU A 1 101 ? -9.356 -6.595 -3.690 1.00 95.56 101 GLU A O 1
ATOM 807 N N . ALA A 1 102 ? -8.600 -4.724 -2.709 1.00 96.44 102 ALA A N 1
ATOM 808 C CA . ALA A 1 102 ? -9.886 -4.359 -2.127 1.00 96.44 102 ALA A CA 1
ATOM 809 C C . ALA A 1 102 ? -10.930 -4.103 -3.216 1.00 96.44 102 ALA A C 1
ATOM 811 O O . ALA A 1 102 ? -12.047 -4.606 -3.107 1.00 96.44 102 ALA A O 1
ATOM 812 N N . THR A 1 103 ? -10.562 -3.405 -4.295 1.00 94.56 103 THR A N 1
ATOM 813 C CA . THR A 1 103 ? -11.460 -3.168 -5.436 1.00 94.56 103 THR A CA 1
ATOM 814 C C . THR A 1 103 ? -11.872 -4.481 -6.089 1.00 94.56 103 THR A C 1
ATOM 816 O O . THR A 1 103 ? -13.060 -4.761 -6.221 1.00 94.56 103 THR A O 1
ATOM 819 N N . ILE A 1 104 ? -10.900 -5.341 -6.401 1.00 93.12 104 ILE A N 1
ATOM 820 C CA . ILE A 1 104 ? -11.170 -6.646 -7.018 1.00 93.12 104 ILE A CA 1
ATOM 821 C C . ILE A 1 104 ? -12.066 -7.505 -6.116 1.00 93.12 104 ILE A C 1
ATOM 823 O O . ILE A 1 104 ? -13.017 -8.136 -6.573 1.00 93.12 1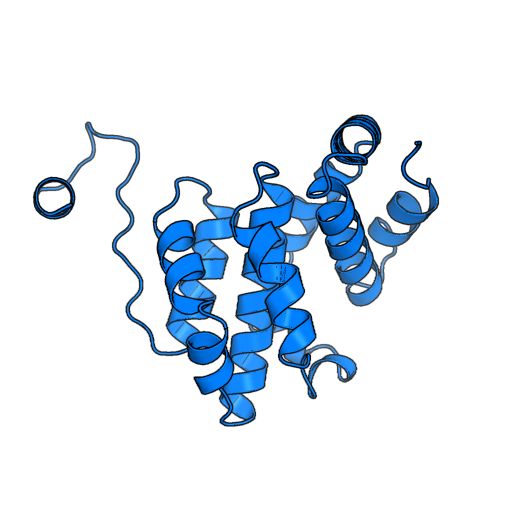04 ILE A O 1
ATOM 827 N N . LYS A 1 105 ? -11.770 -7.557 -4.816 1.00 94.38 105 LYS A N 1
ATOM 828 C CA . LYS A 1 105 ? -12.502 -8.388 -3.854 1.00 94.38 105 LYS A CA 1
ATOM 829 C C . LYS A 1 105 ? -13.889 -7.834 -3.545 1.00 94.38 105 LYS A C 1
ATOM 831 O O . LYS A 1 105 ? -14.786 -8.627 -3.273 1.00 94.38 105 LYS A O 1
ATOM 836 N N . LYS A 1 106 ? -14.093 -6.519 -3.645 1.00 94.25 106 LYS A N 1
ATOM 837 C CA . LYS A 1 106 ? -15.419 -5.898 -3.592 1.00 94.25 106 LYS A CA 1
ATOM 838 C C . LYS A 1 106 ? -16.303 -6.402 -4.726 1.00 94.25 106 LYS A C 1
ATOM 840 O O . LYS A 1 106 ? -17.404 -6.875 -4.457 1.00 94.25 106 LYS A O 1
ATOM 845 N N . ASP A 1 107 ? -15.791 -6.393 -5.955 1.00 91.88 107 ASP A N 1
ATOM 846 C CA . ASP A 1 107 ? -16.521 -6.891 -7.128 1.00 91.88 107 ASP A CA 1
ATOM 847 C C . ASP A 1 107 ? -16.801 -8.398 -7.029 1.00 91.88 107 ASP A C 1
ATOM 849 O O . ASP A 1 107 ? -17.845 -8.884 -7.459 1.00 91.88 107 ASP A O 1
ATOM 853 N N . GLN A 1 108 ? -15.887 -9.145 -6.402 1.00 91.75 108 GLN A N 1
ATOM 854 C CA . GLN A 1 108 ? -16.034 -10.579 -6.143 1.00 91.75 108 GLN A CA 1
ATOM 855 C C . GLN A 1 108 ? -16.907 -10.915 -4.920 1.00 91.75 108 GLN A C 1
ATOM 857 O O . GLN A 1 108 ? -17.117 -12.101 -4.671 1.00 91.75 108 GLN A O 1
ATOM 862 N N . GLN A 1 109 ? -17.379 -9.923 -4.153 1.00 95.12 109 GLN A N 1
ATOM 863 C CA . GLN A 1 109 ? -18.071 -10.107 -2.866 1.00 95.12 109 GLN A CA 1
ATOM 864 C C . GLN A 1 109 ? -17.271 -10.949 -1.850 1.00 95.12 109 GLN A C 1
ATOM 866 O O . GLN A 1 109 ? -17.826 -11.821 -1.191 1.00 95.12 109 GLN A O 1
ATOM 871 N N . LYS A 1 110 ? -15.957 -10.699 -1.752 1.00 95.69 110 LYS A N 1
ATOM 872 C CA . LYS A 1 110 ? -14.992 -11.427 -0.902 1.00 95.69 110 LYS A CA 1
ATOM 873 C C . LYS A 1 110 ? -14.184 -10.504 0.019 1.00 95.69 110 LYS A C 1
ATOM 875 O O . LYS A 1 110 ? -12.972 -10.671 0.175 1.00 95.69 110 LYS A O 1
ATOM 880 N N . LEU A 1 111 ? -14.810 -9.456 0.553 1.00 96.69 111 LEU A N 1
ATOM 881 C CA . LEU A 1 111 ? -14.132 -8.460 1.397 1.00 96.69 111 LEU A CA 1
ATOM 882 C C . LEU A 1 111 ? -13.774 -9.000 2.792 1.00 96.69 111 LEU A C 1
ATOM 884 O O . LEU A 1 111 ? -12.859 -8.482 3.432 1.00 96.69 111 LEU A O 1
ATOM 888 N N . GLU A 1 112 ? -14.428 -10.071 3.239 1.00 97.12 112 GLU A N 1
ATOM 889 C CA . GLU A 1 112 ? -14.182 -10.739 4.519 1.00 97.12 112 GLU A CA 1
ATOM 890 C C . GLU A 1 112 ? -12.723 -11.188 4.691 1.00 97.12 112 GLU A C 1
ATOM 892 O O . GLU A 1 112 ? -12.200 -11.172 5.807 1.00 97.12 112 GLU A O 1
ATOM 897 N N . VAL A 1 113 ? -12.016 -11.466 3.587 1.00 97.31 113 VAL A N 1
ATOM 898 C CA . VAL A 1 113 ? -10.601 -11.858 3.612 1.00 97.31 113 VAL A CA 1
ATOM 899 C C . VAL A 1 113 ? -9.716 -10.822 4.315 1.00 97.31 113 VAL A C 1
ATOM 901 O O . VAL A 1 113 ? -8.765 -11.199 4.996 1.00 97.31 113 VAL A O 1
ATOM 904 N N . PHE A 1 114 ? -10.024 -9.522 4.207 1.00 98.00 114 PHE A N 1
ATOM 905 C CA . PHE A 1 114 ? -9.222 -8.463 4.833 1.00 98.00 114 PHE A CA 1
ATOM 906 C C . PHE A 1 114 ? -9.377 -8.431 6.353 1.00 98.00 114 PHE A C 1
ATOM 908 O O . PHE A 1 114 ? -8.426 -8.081 7.058 1.00 98.00 114 PHE A O 1
ATOM 915 N N . GLN A 1 115 ? -10.547 -8.824 6.858 1.00 97.12 115 GLN A N 1
ATOM 916 C CA . GLN A 1 115 ? -10.774 -9.011 8.286 1.00 97.12 115 GLN A CA 1
ATOM 917 C C . GLN A 1 115 ? -10.053 -10.270 8.776 1.00 97.12 115 GLN A C 1
ATOM 919 O O . GLN A 1 115 ? -9.356 -10.216 9.788 1.00 97.12 115 GLN A O 1
ATOM 924 N N . GLU A 1 116 ? -10.160 -11.381 8.041 1.00 97.25 116 GLU A N 1
ATOM 925 C CA . GLU A 1 116 ? -9.544 -12.660 8.415 1.00 97.25 116 GLU A CA 1
ATOM 926 C C . GLU A 1 116 ? -8.023 -12.584 8.568 1.00 97.25 116 GLU A C 1
ATOM 928 O O . GLU A 1 116 ? -7.469 -13.179 9.489 1.00 97.25 116 GLU A O 1
ATOM 933 N N . ILE A 1 117 ? -7.344 -11.861 7.673 1.00 97.19 117 ILE A N 1
ATOM 934 C CA . ILE A 1 117 ? -5.881 -11.712 7.712 1.00 97.19 117 ILE A CA 1
ATOM 935 C C . ILE A 1 117 ? -5.425 -10.563 8.626 1.00 97.19 117 ILE A C 1
ATOM 937 O O . ILE A 1 117 ? -4.231 -10.302 8.744 1.00 97.19 117 ILE A O 1
ATOM 941 N N . GLY A 1 118 ? -6.355 -9.827 9.243 1.00 96.38 118 GLY A N 1
ATOM 942 C CA . GLY A 1 118 ? -6.039 -8.664 10.075 1.00 96.38 118 GLY A CA 1
ATOM 943 C C . GLY A 1 118 ? -5.502 -7.452 9.298 1.00 96.38 118 GLY A C 1
ATOM 944 O O . GLY A 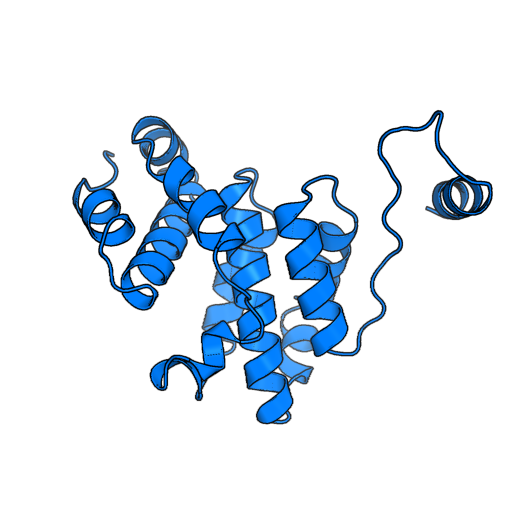1 118 ? -4.859 -6.581 9.889 1.00 96.38 118 GLY A O 1
ATOM 945 N N . ALA A 1 119 ? -5.765 -7.361 7.989 1.00 97.75 119 ALA A N 1
ATOM 946 C CA . ALA A 1 119 ? -5.319 -6.241 7.158 1.00 97.75 119 ALA A CA 1
ATOM 947 C C . ALA A 1 119 ? -5.970 -4.919 7.578 1.00 97.75 119 ALA A C 1
ATOM 949 O O . ALA A 1 119 ? -5.304 -3.888 7.564 1.00 97.75 119 ALA A O 1
ATOM 950 N N . ILE A 1 120 ? -7.239 -4.940 7.999 1.00 98.12 120 ILE A N 1
ATOM 951 C CA . ILE A 1 120 ? -7.988 -3.726 8.369 1.00 98.12 120 ILE A CA 1
ATOM 952 C C . ILE A 1 120 ? -7.278 -2.952 9.486 1.00 98.12 120 ILE A C 1
ATOM 954 O O . ILE A 1 120 ? -7.092 -1.740 9.377 1.00 98.12 120 ILE A O 1
ATOM 958 N N . ALA A 1 121 ? -6.812 -3.641 10.530 1.00 96.62 121 ALA A N 1
ATOM 959 C CA . ALA A 1 121 ? -6.087 -3.000 11.626 1.00 96.62 121 ALA A CA 1
ATOM 960 C C . ALA A 1 121 ? -4.769 -2.361 11.148 1.00 96.62 121 ALA A C 1
ATOM 962 O O . ALA A 1 121 ? -4.474 -1.220 11.501 1.00 96.62 121 ALA A O 1
ATOM 963 N N . ALA A 1 122 ? -4.010 -3.063 10.299 1.00 97.12 122 ALA A N 1
ATOM 964 C CA . ALA A 1 122 ? -2.764 -2.546 9.732 1.00 97.12 122 ALA A CA 1
ATOM 965 C C . ALA A 1 122 ? -2.998 -1.337 8.805 1.00 97.12 122 ALA A C 1
ATOM 967 O O . ALA A 1 122 ? -2.236 -0.373 8.833 1.00 97.12 122 ALA A O 1
ATOM 968 N N . LEU A 1 123 ? -4.074 -1.354 8.015 1.00 98.12 123 LEU A N 1
ATOM 969 C CA . LEU A 1 123 ? -4.447 -0.242 7.142 1.00 98.12 123 LEU A CA 1
ATOM 970 C C . LEU A 1 123 ? -4.882 0.989 7.947 1.00 98.12 123 LEU A C 1
ATOM 972 O O . LEU A 1 123 ? -4.465 2.094 7.614 1.00 98.12 123 LEU A O 1
ATOM 976 N N . LYS A 1 124 ? -5.647 0.824 9.038 1.00 97.12 124 LYS A N 1
ATOM 977 C CA . LYS A 1 124 ? -6.020 1.940 9.933 1.00 97.12 124 LYS A CA 1
ATOM 978 C C . LYS A 1 124 ? -4.791 2.588 10.582 1.00 97.12 124 LYS A C 1
ATOM 980 O O . LYS A 1 124 ? -4.709 3.816 10.675 1.00 97.12 124 LYS A O 1
ATOM 985 N N . GLU A 1 125 ? -3.808 1.780 10.976 1.00 94.69 125 GLU A N 1
ATOM 986 C CA . GLU A 1 125 ? -2.527 2.269 11.497 1.00 94.69 125 GLU A CA 1
ATOM 987 C C . GLU A 1 125 ? -1.793 3.138 10.457 1.00 94.69 125 GLU A C 1
ATOM 989 O O . GLU A 1 125 ? -1.388 4.261 10.764 1.00 94.69 125 GLU A O 1
ATOM 994 N N . ILE A 1 126 ? -1.699 2.674 9.204 1.00 95.50 126 ILE A N 1
ATOM 995 C CA . ILE A 1 126 ? -1.041 3.419 8.117 1.00 95.50 126 ILE A CA 1
ATOM 996 C C . ILE A 1 126 ? -1.815 4.670 7.712 1.00 95.50 126 ILE A C 1
ATOM 998 O O . ILE A 1 126 ? -1.197 5.711 7.486 1.00 95.50 126 ILE A O 1
ATOM 1002 N N . ALA A 1 127 ? -3.141 4.598 7.614 1.00 95.56 127 ALA A N 1
ATOM 1003 C CA . ALA A 1 127 ? -3.984 5.738 7.256 1.00 95.56 127 ALA A CA 1
ATOM 1004 C C . ALA A 1 127 ? -3.798 6.914 8.234 1.00 95.56 127 ALA A C 1
ATOM 1006 O O . ALA A 1 127 ? -3.859 8.077 7.841 1.00 95.56 127 ALA A O 1
ATOM 1007 N N . SER A 1 128 ? -3.471 6.606 9.493 1.00 91.25 128 SER A N 1
ATOM 1008 C CA . SER A 1 128 ? -3.159 7.588 10.537 1.00 91.25 128 SER A CA 1
ATOM 1009 C C . SER A 1 128 ? -1.687 8.023 10.573 1.00 91.25 128 SER A C 1
ATOM 1011 O O . SER A 1 128 ? -1.304 8.826 11.427 1.00 91.25 128 SER A O 1
ATOM 1013 N N . SER A 1 129 ? -0.836 7.459 9.717 1.00 89.62 129 SER A N 1
ATOM 1014 C CA . SER A 1 129 ? 0.604 7.711 9.714 1.00 89.62 129 SER A CA 1
ATOM 1015 C C . SER A 1 129 ? 0.952 9.012 8.970 1.00 89.62 129 SER A C 1
ATOM 1017 O O . SER A 1 129 ? 0.173 9.501 8.144 1.00 89.62 129 SER A O 1
ATOM 1019 N N . PRO A 1 130 ? 2.133 9.600 9.230 1.00 87.56 130 PRO A N 1
ATOM 1020 C CA . PRO A 1 130 ? 2.556 10.816 8.538 1.00 87.56 130 PRO A CA 1
ATOM 1021 C C . PRO A 1 130 ? 3.026 10.581 7.099 1.00 87.56 130 PRO A C 1
ATOM 1023 O O . PRO A 1 130 ? 3.265 11.537 6.371 1.00 87.56 130 PRO A O 1
ATOM 1026 N N . ASP A 1 131 ? 3.156 9.325 6.677 1.00 90.94 131 ASP A N 1
ATOM 1027 C CA . ASP A 1 131 ? 3.555 8.954 5.326 1.00 90.94 131 ASP A CA 1
ATOM 1028 C C . ASP A 1 131 ? 2.397 9.197 4.352 1.00 90.94 131 ASP A C 1
ATOM 1030 O O . ASP A 1 131 ? 1.491 8.377 4.235 1.00 90.94 131 ASP A O 1
ATOM 1034 N N . GLU A 1 132 ? 2.386 10.353 3.687 1.00 92.50 132 GLU A N 1
ATOM 1035 C CA . GLU A 1 132 ? 1.233 10.805 2.899 1.00 92.50 132 GLU A CA 1
ATOM 1036 C C . GLU A 1 132 ? 0.824 9.832 1.791 1.00 92.50 132 GLU A C 1
ATOM 1038 O O . GLU A 1 13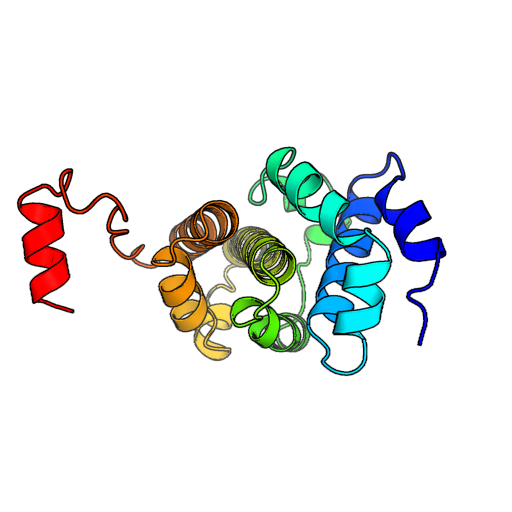2 ? -0.370 9.602 1.602 1.00 92.50 132 GLU A O 1
ATOM 1043 N N . VAL A 1 133 ? 1.794 9.221 1.108 1.00 95.62 133 VAL A N 1
ATOM 1044 C CA . VAL A 1 133 ? 1.533 8.294 -0.002 1.00 95.62 133 VAL A CA 1
ATOM 1045 C C . VAL A 1 133 ? 0.923 6.996 0.518 1.00 95.62 133 VAL A C 1
ATOM 1047 O O . VAL A 1 133 ? -0.133 6.577 0.042 1.00 95.62 133 VAL A O 1
ATOM 1050 N N . ALA A 1 134 ? 1.534 6.383 1.534 1.00 96.62 134 ALA A N 1
ATOM 1051 C CA . ALA A 1 134 ? 0.996 5.168 2.138 1.00 96.62 134 ALA A CA 1
ATOM 1052 C C . ALA A 1 134 ? -0.371 5.418 2.801 1.00 96.62 134 ALA A C 1
ATOM 1054 O O . ALA A 1 134 ? -1.297 4.629 2.619 1.00 96.62 134 ALA A O 1
ATOM 1055 N N . ALA A 1 135 ? -0.521 6.534 3.524 1.00 96.12 135 ALA A N 1
ATOM 1056 C CA . ALA A 1 135 ? -1.763 6.911 4.193 1.00 96.12 135 ALA A CA 1
ATOM 1057 C C . ALA A 1 135 ? -2.909 7.145 3.202 1.00 96.12 135 ALA A C 1
ATOM 1059 O O . ALA A 1 135 ? -4.034 6.717 3.471 1.00 96.12 135 ALA A O 1
ATOM 1060 N N . LYS A 1 136 ? -2.632 7.773 2.049 1.00 96.38 136 LYS A N 1
ATOM 1061 C CA . LYS A 1 136 ? -3.605 7.948 0.963 1.00 96.38 136 LYS A CA 1
ATOM 1062 C C . LYS A 1 136 ? -4.149 6.595 0.505 1.00 96.38 136 LYS A C 1
ATOM 1064 O O . LYS A 1 136 ? -5.352 6.368 0.596 1.00 96.38 136 LYS A O 1
ATOM 1069 N N . PHE A 1 137 ? -3.276 5.678 0.082 1.00 98.06 137 PHE A N 1
ATOM 1070 C CA . PHE A 1 137 ? -3.717 4.372 -0.415 1.00 98.06 137 PHE A CA 1
ATOM 1071 C C . PHE A 1 137 ? -4.398 3.533 0.672 1.00 98.06 137 PHE A C 1
ATOM 1073 O O . PHE A 1 137 ? -5.429 2.919 0.414 1.00 98.06 137 PHE A O 1
ATOM 1080 N N . ALA A 1 138 ? -3.902 3.560 1.912 1.00 98.12 138 ALA A N 1
ATOM 1081 C CA . ALA A 1 138 ? -4.550 2.855 3.015 1.00 98.12 138 ALA A CA 1
ATOM 1082 C C . ALA A 1 138 ? -5.969 3.385 3.292 1.00 98.12 138 ALA A C 1
ATOM 1084 O O . ALA A 1 138 ? -6.884 2.599 3.530 1.00 98.12 138 ALA A O 1
ATOM 1085 N N . SER A 1 139 ? -6.170 4.702 3.198 1.00 97.56 139 SER A N 1
ATOM 1086 C CA . SER A 1 139 ? -7.491 5.330 3.331 1.00 97.56 139 SER A CA 1
ATOM 1087 C C . SER A 1 139 ? -8.427 4.9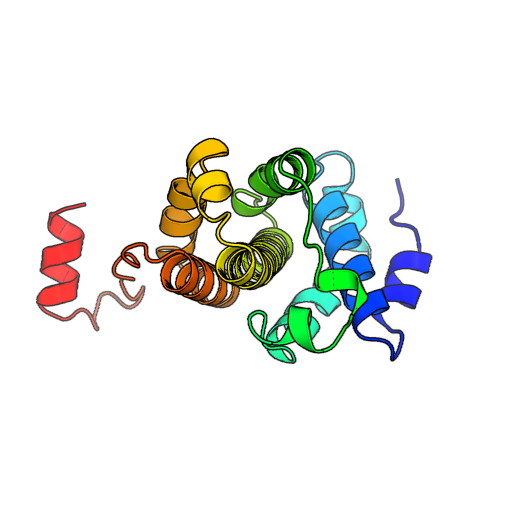36 2.187 1.00 97.56 139 SER A C 1
ATOM 1089 O O . SER A 1 139 ? -9.589 4.606 2.424 1.00 97.56 139 SER A O 1
ATOM 1091 N N . GLU A 1 140 ? -7.918 4.908 0.951 1.00 97.50 140 GLU A N 1
ATOM 1092 C CA . GLU A 1 140 ? -8.665 4.415 -0.212 1.00 97.50 140 GLU A CA 1
ATOM 1093 C C . GLU A 1 140 ? -9.059 2.941 -0.032 1.00 97.50 140 GLU A C 1
ATOM 1095 O O . GLU A 1 140 ? -10.217 2.590 -0.243 1.00 97.50 140 GLU A O 1
ATOM 1100 N N . ALA A 1 141 ? -8.139 2.086 0.430 1.00 98.19 141 ALA A N 1
ATOM 1101 C CA . ALA A 1 141 ? -8.415 0.673 0.686 1.00 98.19 141 ALA A CA 1
ATOM 1102 C C . ALA A 1 141 ? -9.527 0.494 1.731 1.00 98.19 141 ALA A C 1
ATOM 1104 O O . ALA A 1 141 ? -10.490 -0.225 1.477 1.00 98.19 141 ALA A O 1
ATOM 1105 N N . LEU A 1 142 ? -9.438 1.186 2.874 1.00 98.50 142 LEU A N 1
ATOM 1106 C CA . LEU A 1 142 ? -10.470 1.156 3.920 1.00 98.50 142 LEU A CA 1
ATOM 1107 C C . LEU A 1 142 ? -11.832 1.617 3.387 1.00 98.50 142 LEU A C 1
ATOM 1109 O O . LEU A 1 142 ? -12.839 0.955 3.625 1.00 98.50 142 LEU A O 1
ATOM 1113 N N . THR A 1 143 ? -11.849 2.687 2.588 1.00 97.81 143 THR A N 1
ATOM 1114 C CA . THR A 1 143 ? -13.070 3.196 1.946 1.00 97.81 143 THR A CA 1
ATOM 1115 C C . THR A 1 143 ? -13.693 2.154 1.015 1.00 97.81 143 THR A C 1
ATOM 1117 O O . THR A 1 143 ? -14.908 1.959 1.021 1.00 97.81 143 THR A O 1
ATOM 1120 N N . VAL A 1 144 ? -12.878 1.455 0.220 1.00 97.25 144 VAL A N 1
ATOM 1121 C CA . VAL A 1 144 ? -13.356 0.403 -0.688 1.00 97.25 144 VAL A CA 1
ATOM 1122 C C . VAL A 1 144 ? -13.905 -0.797 0.088 1.00 97.25 144 VAL A C 1
ATOM 1124 O O . VAL A 1 144 ? -14.964 -1.305 -0.287 1.00 97.25 144 VAL A O 1
ATOM 1127 N N . ILE A 1 145 ? -13.235 -1.200 1.175 1.00 97.81 145 ILE A N 1
ATOM 1128 C CA . ILE A 1 145 ? -13.671 -2.282 2.076 1.00 97.81 145 ILE A CA 1
ATOM 1129 C C . ILE A 1 145 ? -14.983 -1.916 2.799 1.00 97.81 145 ILE A C 1
ATOM 1131 O O . ILE A 1 145 ? -15.758 -2.805 3.141 1.00 97.81 145 ILE A O 1
ATOM 1135 N N . GLY A 1 146 ? -15.271 -0.622 2.979 1.00 97.19 146 GLY A N 1
ATOM 1136 C CA . GLY A 1 146 ? -16.434 -0.133 3.729 1.00 97.19 146 GLY A CA 1
ATOM 1137 C C . GLY A 1 146 ? -16.146 0.104 5.214 1.00 97.19 146 GLY A C 1
ATOM 1138 O O . GLY A 1 146 ? -17.071 0.174 6.018 1.00 97.19 146 GLY A O 1
ATOM 1139 N N . GLU A 1 147 ? -14.870 0.226 5.575 1.00 97.94 147 GLU A N 1
ATOM 1140 C CA . GLU A 1 147 ? -14.412 0.529 6.927 1.00 97.94 147 GLU A CA 1
ATOM 1141 C C . GLU A 1 147 ? -14.324 2.038 7.168 1.00 97.94 147 GLU A C 1
ATOM 1143 O O . GLU A 1 147 ? -14.039 2.822 6.261 1.00 97.94 147 GLU A O 1
ATOM 1148 N N . GLU A 1 148 ? -14.499 2.449 8.425 1.00 95.50 148 GLU A N 1
ATOM 1149 C CA . GLU A 1 148 ? -14.244 3.831 8.829 1.00 95.50 148 GLU A CA 1
ATOM 1150 C C . GLU A 1 148 ? -12.757 4.174 8.648 1.00 95.50 148 GLU A C 1
ATOM 1152 O O . GLU A 1 148 ? -11.867 3.491 9.172 1.00 95.50 148 GLU A O 1
ATOM 1157 N N . VAL A 1 149 ? -12.493 5.254 7.910 1.00 95.38 149 VAL A N 1
ATOM 1158 C CA . VAL A 1 149 ? -11.146 5.803 7.742 1.00 95.38 149 VAL A CA 1
ATOM 1159 C C . VAL A 1 149 ? -10.806 6.630 8.984 1.00 95.38 149 VAL A C 1
ATOM 1161 O O . VAL A 1 149 ? -11.535 7.571 9.301 1.00 95.38 149 VAL A O 1
ATOM 1164 N N . PRO A 1 150 ? -9.712 6.316 9.698 1.00 90.69 150 PRO A N 1
ATOM 1165 C CA . PRO A 1 150 ? -9.354 7.035 10.909 1.00 90.69 150 PRO A CA 1
ATOM 1166 C C . PRO A 1 150 ? -8.997 8.488 10.600 1.00 90.69 150 PRO A C 1
ATOM 1168 O O . PRO A 1 150 ? -8.413 8.806 9.562 1.00 90.69 150 PRO A O 1
ATOM 1171 N N . TYR A 1 151 ? -9.311 9.372 11.544 1.00 83.12 151 TYR A N 1
ATOM 1172 C CA . TYR A 1 151 ? -8.984 10.783 11.414 1.00 83.12 151 TYR A CA 1
ATOM 1173 C C . TYR A 1 151 ? -7.462 10.988 11.437 1.00 83.12 151 TYR A C 1
ATOM 1175 O O . TYR A 1 151 ? -6.766 10.547 12.361 1.00 83.12 151 TYR A O 1
ATOM 1183 N N . LYS A 1 152 ? -6.942 11.662 10.407 1.00 81.81 152 LYS A N 1
ATOM 1184 C CA . LYS A 1 152 ? -5.519 11.971 10.267 1.00 81.81 152 LYS A CA 1
ATOM 1185 C C . LYS A 1 152 ? -5.229 13.349 10.854 1.00 81.81 152 LYS A C 1
ATOM 1187 O O . LYS A 1 152 ? -5.612 14.361 10.278 1.00 81.81 152 LYS A O 1
ATOM 1192 N N . LEU A 1 153 ? -4.491 13.371 11.962 1.00 81.06 153 LEU A N 1
ATOM 1193 C CA . LEU A 1 153 ? -3.971 14.611 12.537 1.00 81.06 153 LEU A CA 1
ATOM 1194 C C . LEU A 1 153 ? -2.878 15.191 11.639 1.00 81.06 153 LEU A C 1
ATOM 1196 O O . LEU A 1 153 ? -1.948 14.485 11.236 1.00 81.06 153 LEU A O 1
ATOM 1200 N N . THR A 1 154 ? -2.951 16.493 11.372 1.00 79.88 154 THR A N 1
ATOM 1201 C CA . THR A 1 154 ? -1.825 17.211 10.763 1.00 79.88 154 THR A CA 1
ATOM 1202 C C . THR A 1 154 ? -0.621 17.211 11.711 1.00 79.88 154 THR A C 1
ATOM 1204 O O . THR A 1 154 ? -0.773 17.300 12.926 1.00 79.88 154 THR A O 1
ATOM 1207 N N . GLN A 1 155 ? 0.605 17.128 11.187 1.00 82.19 155 GLN A N 1
ATOM 1208 C CA . GLN A 1 155 ? 1.807 17.269 12.024 1.00 82.19 155 GLN A CA 1
ATOM 1209 C C . GLN A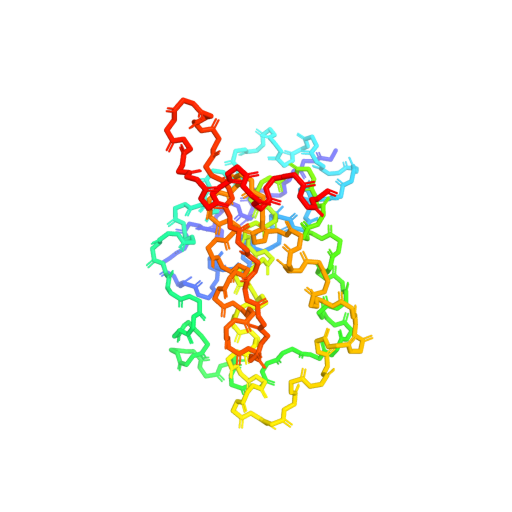 1 155 ? 2.077 18.721 12.433 1.00 82.19 155 GLN A C 1
ATOM 1211 O O . GLN A 1 155 ? 2.836 18.978 13.367 1.00 82.19 155 GLN A O 1
ATOM 1216 N N . GLN A 1 156 ? 1.454 19.682 11.750 1.00 84.75 156 GLN A N 1
ATOM 1217 C CA . GLN A 1 156 ? 1.564 21.095 12.083 1.00 84.75 156 GLN A CA 1
ATOM 1218 C C . GLN A 1 156 ? 0.646 21.403 13.267 1.00 84.75 156 GLN A C 1
ATOM 1220 O O . GLN A 1 156 ? -0.450 21.924 13.089 1.00 84.75 156 GLN A O 1
ATOM 1225 N N . VAL A 1 157 ? 1.104 21.078 14.481 1.00 86.94 157 VAL A N 1
ATOM 1226 C CA . VAL A 1 157 ? 0.375 21.325 15.742 1.00 86.94 157 VAL A CA 1
ATOM 1227 C C . VAL A 1 157 ? -0.166 22.758 15.856 1.00 86.94 157 VAL A C 1
ATOM 1229 O O . VAL A 1 157 ? -1.318 22.914 16.253 1.00 86.94 157 VAL A O 1
ATOM 1232 N N . PRO A 1 158 ? 0.572 23.817 15.453 1.00 92.56 158 PRO A N 1
ATOM 1233 C CA . PRO A 1 158 ? 0.036 25.181 15.477 1.00 92.56 158 PRO A CA 1
ATOM 1234 C C . PRO A 1 158 ? -1.199 25.401 14.589 1.00 92.56 158 PRO A C 1
ATOM 1236 O O . PRO A 1 158 ? -1.924 26.371 14.784 1.00 92.56 158 PRO A O 1
ATOM 1239 N N . CYS A 1 159 ? -1.434 24.523 13.615 1.00 89.62 159 CYS A N 1
ATOM 1240 C CA . CYS A 1 159 ? -2.567 24.569 12.695 1.00 89.62 159 CYS A CA 1
ATOM 1241 C C . CYS A 1 159 ? -3.725 23.658 13.131 1.00 89.62 159 CYS A C 1
ATOM 1243 O O . CYS A 1 159 ? -4.666 23.477 12.361 1.00 89.62 159 CYS A O 1
ATOM 1245 N N . TRP A 1 160 ? -3.663 23.063 14.327 1.00 91.44 160 TRP A N 1
ATOM 1246 C CA . TRP A 1 160 ? -4.718 22.182 14.820 1.00 91.44 160 TRP A CA 1
ATOM 1247 C C . TRP A 1 160 ? -6.015 22.941 15.056 1.00 91.44 160 TRP A C 1
ATOM 1249 O O . TRP A 1 160 ? -6.068 23.958 15.749 1.00 91.44 160 TRP A O 1
ATOM 1259 N N . THR A 1 161 ? -7.086 22.393 14.502 1.00 90.56 161 THR A N 1
ATOM 1260 C CA . THR A 1 161 ? -8.449 22.793 14.817 1.00 90.56 161 THR A CA 1
ATOM 1261 C C . THR A 1 161 ? -8.871 22.228 16.175 1.00 90.56 161 THR A C 1
ATOM 1263 O O . THR A 1 161 ? -8.226 21.352 16.753 1.00 90.56 161 THR A O 1
ATOM 1266 N N . ILE A 1 162 ? -10.014 22.685 16.692 1.00 90.56 162 ILE A N 1
ATOM 1267 C CA . ILE A 1 162 ? -10.599 22.120 17.919 1.00 90.56 162 ILE A CA 1
ATOM 1268 C C . ILE A 1 162 ? -10.875 20.615 17.750 1.00 90.56 162 ILE A C 1
ATOM 1270 O O . ILE A 1 162 ? -10.682 19.854 18.696 1.00 90.56 162 ILE A O 1
ATOM 1274 N N . ALA A 1 163 ? -11.280 20.177 16.552 1.00 86.06 163 ALA A N 1
ATOM 1275 C CA . ALA A 1 163 ? -11.516 18.766 16.257 1.00 86.06 163 ALA A CA 1
ATOM 1276 C C . ALA A 1 163 ? -10.219 17.942 16.321 1.00 86.06 163 ALA A C 1
ATOM 1278 O O . ALA A 1 163 ? -10.219 16.872 16.930 1.00 86.06 163 ALA A O 1
ATOM 1279 N N . ASP A 1 164 ? -9.110 18.469 15.785 1.00 86.81 164 ASP A N 1
ATOM 1280 C CA . ASP A 1 164 ? -7.784 17.845 15.887 1.00 86.81 164 ASP A CA 1
ATOM 1281 C C . ASP A 1 164 ? -7.375 17.653 17.355 1.00 86.81 164 ASP A C 1
ATOM 1283 O O . ASP A 1 164 ? -7.003 16.556 17.770 1.00 86.81 164 ASP A O 1
ATOM 1287 N N . VAL A 1 165 ? -7.520 18.698 18.178 1.00 88.81 165 VAL A N 1
ATOM 1288 C CA . VAL A 1 165 ? -7.195 18.634 19.613 1.00 88.81 165 VAL A CA 1
ATOM 1289 C C . VAL A 1 165 ? -8.086 17.618 20.337 1.00 88.81 165 VAL A C 1
ATOM 1291 O O . VAL A 1 165 ? -7.590 16.804 21.113 1.00 88.81 165 VAL A O 1
ATOM 1294 N N . GLN A 1 166 ? -9.397 17.624 20.079 1.00 87.88 166 GLN A N 1
ATOM 1295 C CA . GLN A 1 166 ? -10.335 16.679 20.696 1.00 87.88 166 GLN A CA 1
ATOM 1296 C C . GLN A 1 166 ? -10.046 15.228 20.312 1.00 87.88 166 GLN A C 1
ATOM 1298 O O . GLN A 1 166 ? -10.192 14.337 21.148 1.00 87.88 166 GLN A O 1
ATOM 1303 N N . TYR A 1 167 ? -9.666 14.982 19.059 1.00 84.38 167 TYR A N 1
ATOM 1304 C CA . TYR A 1 167 ? -9.269 13.656 18.607 1.00 84.38 167 TYR A CA 1
ATOM 1305 C C . TYR A 1 167 ? -7.954 13.220 19.260 1.00 84.38 167 TYR A C 1
ATOM 1307 O O . TYR A 1 167 ? -7.867 12.100 19.754 1.00 84.38 167 TYR A O 1
ATOM 1315 N N . TRP A 1 168 ? -6.962 14.114 19.338 1.00 84.75 168 TRP A N 1
ATOM 1316 C CA . TRP A 1 168 ? -5.679 13.835 19.984 1.00 84.75 168 TRP A CA 1
ATOM 1317 C C . TRP A 1 168 ? -5.826 13.446 21.462 1.00 84.75 168 TRP A C 1
ATOM 1319 O O . TRP A 1 168 ? -5.217 12.472 21.883 1.00 84.75 168 TRP A O 1
ATOM 1329 N N . VAL A 1 169 ? -6.675 14.139 22.232 1.00 87.44 169 VAL A N 1
ATOM 1330 C CA . VAL A 1 169 ? -6.898 13.841 23.665 1.00 87.44 169 VAL A CA 1
ATOM 1331 C C . VAL A 1 169 ? -7.551 12.471 23.903 1.00 87.44 169 VAL A C 1
ATOM 1333 O O . VAL A 1 169 ? -7.390 11.891 24.972 1.00 87.44 169 VAL A O 1
ATOM 1336 N N . LYS A 1 170 ? -8.315 11.951 22.936 1.00 83.00 170 LYS A N 1
ATOM 1337 C CA . LYS A 1 170 ? -8.999 10.649 23.046 1.00 83.00 170 LYS A CA 1
ATOM 1338 C C . LYS A 1 170 ? -8.096 9.455 22.718 1.00 83.00 170 LYS A C 1
ATOM 1340 O O . LYS A 1 170 ? -8.544 8.321 22.887 1.00 83.00 170 LYS A O 1
ATOM 1345 N N . LYS A 1 171 ? -6.902 9.710 22.184 1.00 68.00 171 LYS A N 1
ATOM 1346 C CA . LYS A 1 171 ? -5.956 8.700 21.711 1.00 68.00 171 LYS A CA 1
ATOM 1347 C C . LYS A 1 171 ? -4.991 8.293 22.819 1.00 68.00 171 LYS A C 1
ATOM 1349 O O . LYS A 1 171 ? -4.670 7.087 22.869 1.00 68.00 171 LYS A O 1
#

pLDDT: mean 89.87, std 9.26, range [52.5, 98.5]

Organism: Wuchereria bancrofti (NCBI:txid6293)

Secondary structure (DSSP, 8-state):
-PPPHHHHHHHTSS-HHHHHHHHHHHHHHHTSHHHHHHHHHH-GGGGHHHHHHHS-HHHHTTSSGGGTT---HHHHHHHHHHHT-S-HHHHHHHHHHHHHHHHHHHHTT-THHHHHTTHHHHHHHHHTSS-HHHHHHHHHHHHHHTPPPPP---S-GGG--HHHHHHHHT-